Protein AF-A0A165XT58-F1 (afdb_monomer_lite)

Foldseek 3Di:
DVLVQVCVVVVVDPTDDFPAADVVCVVCVVVVNNVVVVPPPPDHDDGDDDDPDDADWDWDPDPPTDIDGPDPDDDDDDDDDPPDDDDDDDDDSNHPDD

Sequence (98 aa):
MATICNTGADFGATTSIFQFNRPVVDYLDAMKRLDIANGQGRGVRPGHRPLGARAPHQRALHPGSRQVPLQVRHGGEREQPPEELKIVLIDSGSNSSY

Organism: NCBI:txid1759441

Structure (mmCIF, N/CA/C/O backbone):
data_AF-A0A165XT58-F1
#
_entry.id   AF-A0A165XT58-F1
#
loop_
_atom_site.group_PDB
_atom_site.id
_atom_site.type_symbol
_atom_site.label_atom_id
_atom_site.label_alt_id
_atom_site.label_comp_id
_atom_site.label_asym_id
_atom_site.label_entity_id
_atom_site.label_seq_id
_atom_site.pdbx_PDB_ins_code
_atom_site.Cartn_x
_atom_site.Cartn_y
_atom_site.Cartn_z
_atom_site.occupancy
_atom_site.B_iso_or_equiv
_atom_site.auth_seq_id
_atom_site.auth_comp_id
_atom_site.auth_asym_id
_atom_site.auth_atom_id
_atom_site.pdbx_PDB_model_num
ATOM 1 N N . MET A 1 1 ? -3.625 3.355 -1.063 1.00 84.69 1 MET A N 1
ATOM 2 C CA . MET A 1 1 ? -2.905 4.454 -0.364 1.00 84.69 1 MET A CA 1
ATOM 3 C C . MET A 1 1 ? -1.512 4.020 0.078 1.00 84.69 1 MET A C 1
ATOM 5 O O . MET A 1 1 ? -0.567 4.717 -0.262 1.00 84.69 1 MET A O 1
ATOM 9 N N . ALA A 1 2 ? -1.364 2.873 0.754 1.00 93.00 2 ALA A N 1
ATOM 10 C CA . ALA A 1 2 ? -0.072 2.378 1.248 1.00 93.00 2 ALA A CA 1
ATOM 11 C C . ALA A 1 2 ? 1.024 2.270 0.167 1.00 93.00 2 ALA A C 1
ATOM 13 O O . ALA A 1 2 ? 2.124 2.767 0.377 1.00 93.00 2 ALA A O 1
ATOM 14 N N . THR A 1 3 ? 0.704 1.735 -1.016 1.00 94.75 3 THR A N 1
ATOM 15 C CA . THR A 1 3 ? 1.651 1.627 -2.142 1.00 94.75 3 THR A CA 1
ATOM 16 C C . THR A 1 3 ? 2.273 2.967 -2.540 1.00 94.75 3 THR A C 1
ATOM 18 O O . THR A 1 3 ? 3.474 3.035 -2.756 1.00 94.75 3 THR A O 1
ATOM 21 N N . ILE A 1 4 ? 1.484 4.050 -2.577 1.00 93.12 4 ILE A N 1
ATOM 22 C CA . ILE A 1 4 ? 1.987 5.390 -2.932 1.00 93.12 4 ILE A CA 1
ATOM 23 C C . ILE A 1 4 ? 3.008 5.868 -1.896 1.00 93.12 4 ILE A C 1
ATOM 25 O O . ILE A 1 4 ? 4.046 6.409 -2.264 1.00 93.12 4 ILE A O 1
ATOM 29 N N . CYS A 1 5 ? 2.729 5.655 -0.607 1.00 94.50 5 CYS A N 1
ATOM 30 C CA . CYS A 1 5 ? 3.674 5.992 0.453 1.00 94.50 5 CYS A CA 1
ATOM 31 C C . CYS A 1 5 ? 4.956 5.163 0.359 1.00 94.50 5 CYS A C 1
ATOM 33 O O . CYS A 1 5 ? 6.033 5.712 0.569 1.00 94.5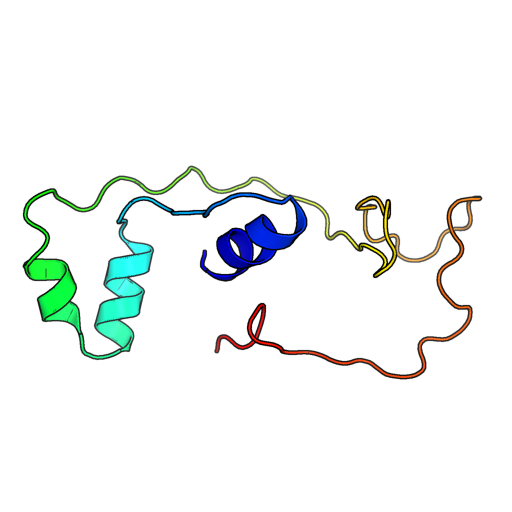0 5 CYS A O 1
ATOM 35 N N . ASN A 1 6 ? 4.844 3.875 0.018 1.00 94.69 6 ASN A N 1
ATOM 36 C CA . ASN A 1 6 ? 6.005 3.001 -0.121 1.00 94.69 6 ASN A CA 1
ATOM 37 C C . ASN A 1 6 ? 6.951 3.492 -1.226 1.00 94.69 6 ASN A C 1
ATOM 39 O O . ASN A 1 6 ? 8.152 3.614 -1.010 1.00 94.69 6 ASN A O 1
ATOM 43 N N . THR A 1 7 ? 6.403 3.886 -2.381 1.00 93.00 7 THR A N 1
ATOM 44 C CA . THR A 1 7 ? 7.200 4.431 -3.494 1.00 93.00 7 THR A CA 1
ATOM 45 C C . THR A 1 7 ? 7.864 5.774 -3.159 1.00 93.00 7 THR A C 1
ATOM 47 O O . THR A 1 7 ? 8.806 6.172 -3.835 1.00 93.00 7 THR A O 1
ATOM 50 N N . GLY A 1 8 ? 7.440 6.481 -2.104 1.00 92.75 8 GLY A N 1
ATOM 51 C CA . GLY A 1 8 ? 8.105 7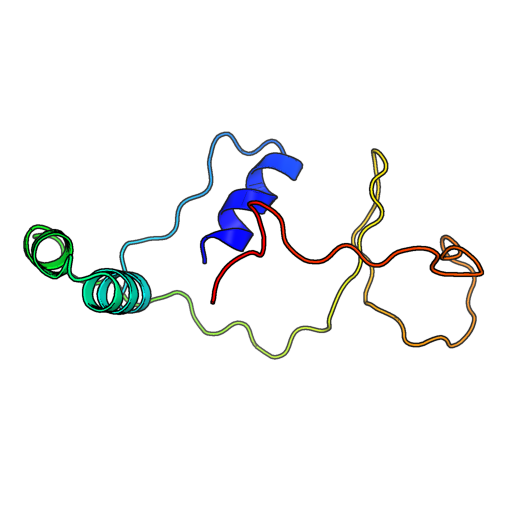.707 -1.648 1.00 92.75 8 GLY A CA 1
ATOM 52 C C . GLY A 1 8 ? 9.581 7.499 -1.277 1.00 92.75 8 GLY A C 1
ATOM 53 O O . GLY A 1 8 ? 10.391 8.408 -1.473 1.00 92.75 8 GLY A O 1
ATOM 54 N N . ALA A 1 9 ? 9.940 6.294 -0.818 1.00 92.88 9 ALA A N 1
ATOM 55 C CA . ALA A 1 9 ? 11.321 5.928 -0.509 1.00 92.88 9 ALA A CA 1
ATOM 56 C C . ALA A 1 9 ? 12.239 6.014 -1.743 1.00 92.88 9 ALA A C 1
ATOM 58 O O . ALA A 1 9 ? 13.373 6.476 -1.630 1.00 92.88 9 ALA A O 1
ATOM 59 N N . ASP A 1 10 ? 11.728 5.687 -2.936 1.00 90.44 10 ASP A N 1
ATOM 60 C CA . ASP A 1 10 ? 12.487 5.737 -4.196 1.00 90.44 10 ASP A CA 1
ATOM 61 C C . ASP A 1 10 ? 12.889 7.162 -4.604 1.00 90.44 10 ASP A C 1
ATOM 63 O O . ASP A 1 10 ? 13.782 7.349 -5.433 1.00 90.44 10 ASP A O 1
ATOM 67 N N . PHE A 1 11 ? 12.219 8.169 -4.039 1.00 88.94 11 PHE A N 1
ATOM 68 C CA . PHE A 1 11 ? 12.500 9.588 -4.257 1.00 88.94 11 PHE A CA 1
ATOM 69 C C . PHE A 1 11 ? 13.302 10.214 -3.109 1.00 88.94 11 PHE A C 1
ATOM 71 O O . PHE A 1 11 ? 13.511 11.426 -3.101 1.00 88.94 11 PHE A O 1
ATOM 78 N N . GLY A 1 12 ? 13.737 9.412 -2.132 1.00 92.50 12 GLY A N 1
ATOM 79 C CA . GLY A 1 12 ? 14.479 9.892 -0.968 1.00 92.50 12 GLY A CA 1
ATOM 80 C C . GLY A 1 12 ? 13.625 10.674 0.032 1.00 92.50 12 GLY A C 1
ATOM 81 O O . GLY A 1 12 ? 14.167 11.452 0.816 1.00 92.50 12 GLY A O 1
ATOM 82 N N . ALA A 1 13 ? 12.298 10.502 0.022 1.00 95.44 13 ALA A N 1
ATOM 83 C CA . ALA A 1 13 ? 11.452 11.092 1.052 1.00 95.44 13 ALA A CA 1
ATOM 84 C C . ALA A 1 13 ? 11.743 10.436 2.411 1.00 95.44 13 ALA A C 1
ATOM 86 O O . ALA A 1 13 ? 11.754 9.212 2.516 1.00 95.44 13 ALA A O 1
ATOM 87 N N . THR A 1 14 ? 11.905 11.239 3.469 1.00 97.19 14 THR A N 1
ATOM 88 C CA . THR A 1 14 ? 12.092 10.727 4.841 1.00 97.19 14 THR A CA 1
ATOM 89 C C . THR A 1 14 ? 10.926 9.840 5.279 1.00 97.19 14 THR A C 1
ATOM 91 O O . THR A 1 14 ? 11.109 8.846 5.972 1.00 97.19 14 THR A O 1
ATOM 94 N N . THR A 1 15 ? 9.707 10.216 4.892 1.00 96.12 15 THR A N 1
ATOM 95 C CA . THR A 1 15 ? 8.485 9.433 5.069 1.00 96.12 15 THR A CA 1
ATOM 96 C C . THR A 1 15 ? 7.383 10.011 4.182 1.00 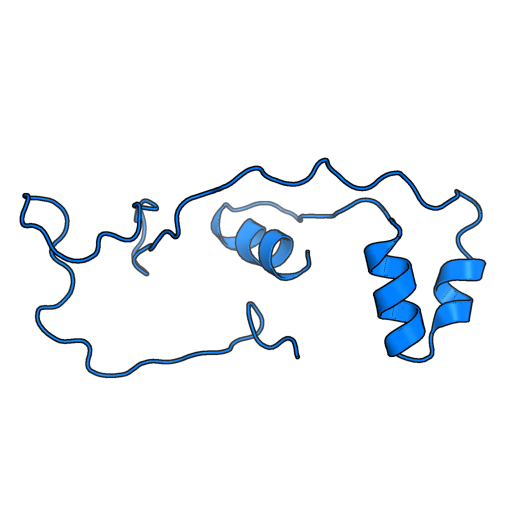96.12 15 THR A C 1
ATOM 98 O O . THR A 1 15 ? 7.469 11.156 3.733 1.00 96.12 15 THR A O 1
ATOM 101 N N . SER A 1 16 ? 6.340 9.230 3.923 1.00 94.94 16 SER A N 1
ATOM 102 C CA . SER A 1 16 ? 5.142 9.655 3.198 1.00 94.94 16 SER A CA 1
ATOM 103 C C . SER A 1 16 ? 3.906 9.212 3.970 1.00 94.94 16 SER A C 1
ATOM 105 O O . SER A 1 16 ? 3.762 8.034 4.291 1.00 94.94 16 SER A O 1
ATOM 107 N N . ILE A 1 17 ? 2.992 10.139 4.261 1.00 92.88 17 ILE A N 1
ATOM 108 C CA . ILE A 1 17 ? 1.803 9.871 5.077 1.00 92.88 17 ILE A CA 1
ATOM 109 C C . ILE A 1 17 ? 0.549 10.481 4.449 1.00 92.88 17 ILE A C 1
ATOM 111 O O . ILE A 1 17 ? 0.576 11.597 3.932 1.00 92.88 17 ILE A O 1
ATOM 115 N N . PHE A 1 18 ? -0.565 9.752 4.520 1.00 89.88 18 PHE A N 1
ATOM 116 C CA . PHE A 1 18 ? -1.892 10.276 4.202 1.00 89.88 18 PHE A CA 1
ATOM 117 C C . PHE A 1 18 ? -2.636 10.651 5.482 1.00 89.88 18 PHE A C 1
ATOM 119 O O . PHE A 1 18 ? -2.469 10.023 6.525 1.00 89.88 18 PHE A O 1
ATOM 126 N N . GLN A 1 19 ? -3.497 11.665 5.392 1.00 89.25 19 GLN A N 1
ATOM 127 C CA . GLN A 1 19 ? -4.396 12.012 6.492 1.00 89.25 19 GLN A CA 1
ATOM 128 C C . GLN A 1 19 ? -5.378 10.869 6.765 1.00 89.25 19 GLN A C 1
ATOM 130 O O . GLN A 1 19 ? -5.835 10.198 5.836 1.00 89.25 19 GLN A O 1
ATOM 135 N N . PHE A 1 20 ? -5.743 10.699 8.036 1.00 90.00 20 PHE A N 1
ATOM 136 C CA . PHE A 1 20 ? -6.763 9.742 8.447 1.00 90.00 20 PHE A CA 1
ATOM 137 C C . PHE A 1 20 ? -8.118 10.099 7.820 1.00 90.00 20 PHE A C 1
ATOM 139 O O . PHE A 1 20 ? -8.655 11.192 8.029 1.00 90.00 20 PHE A O 1
ATOM 146 N N . ASN A 1 21 ? -8.648 9.185 7.013 1.00 89.81 21 ASN A N 1
ATOM 147 C CA . ASN A 1 21 ? -9.827 9.388 6.180 1.00 89.81 21 ASN A CA 1
ATOM 148 C C . ASN A 1 21 ? -10.685 8.114 6.138 1.00 89.81 21 ASN A C 1
ATOM 150 O O . ASN A 1 21 ? -10.327 7.089 6.717 1.00 89.81 21 ASN A O 1
ATOM 154 N N . ARG A 1 22 ? -11.835 8.190 5.463 1.00 90.38 22 ARG A N 1
ATOM 155 C CA . ARG A 1 22 ? -12.826 7.108 5.460 1.00 90.38 22 ARG A CA 1
ATOM 156 C C . ARG A 1 22 ? -12.286 5.771 4.929 1.00 90.38 22 ARG A C 1
ATOM 158 O O . ARG A 1 22 ? -12.470 4.789 5.633 1.00 90.38 22 ARG A O 1
ATOM 165 N N . PRO A 1 23 ? -11.512 5.725 3.827 1.00 90.56 23 PRO A N 1
ATOM 166 C CA . PRO A 1 23 ? -10.854 4.490 3.395 1.00 90.56 23 PRO A CA 1
ATOM 167 C C . PRO A 1 23 ? -10.001 3.796 4.465 1.00 90.56 23 PRO A C 1
ATOM 169 O O . PRO A 1 23 ? -9.941 2.572 4.497 1.00 90.56 23 PRO A O 1
ATOM 172 N N . VAL A 1 24 ? -9.338 4.550 5.351 1.00 91.94 24 VAL A N 1
ATOM 173 C CA . VAL A 1 24 ? -8.576 3.953 6.462 1.00 91.94 24 VAL A CA 1
ATOM 174 C C . VAL A 1 24 ? -9.514 3.353 7.510 1.00 91.94 24 VAL A C 1
ATOM 176 O O . VAL A 1 24 ? -9.212 2.292 8.044 1.00 91.94 24 VAL A O 1
ATOM 179 N N . VAL A 1 25 ? -10.653 3.995 7.787 1.00 92.31 25 VAL A N 1
ATOM 180 C CA . VAL A 1 25 ? -11.686 3.443 8.679 1.00 92.31 25 VAL A CA 1
ATOM 181 C C . VAL A 1 25 ? -12.247 2.145 8.107 1.00 92.31 25 VAL A C 1
ATOM 183 O O . VAL A 1 25 ? -12.262 1.143 8.813 1.00 92.31 25 VAL A O 1
ATOM 186 N N . ASP A 1 26 ? -12.621 2.143 6.826 1.00 93.19 26 ASP A N 1
ATOM 187 C CA . ASP A 1 26 ? -13.169 0.964 6.146 1.00 93.19 26 ASP A CA 1
ATOM 188 C C . ASP A 1 26 ? -12.152 -0.197 6.156 1.00 93.19 26 ASP A C 1
ATOM 190 O O . ASP A 1 26 ? -12.500 -1.351 6.403 1.00 93.19 26 ASP A O 1
ATOM 194 N N . TYR A 1 27 ? -10.863 0.111 5.969 1.00 94.62 27 TYR A N 1
ATOM 195 C CA . TYR A 1 27 ? -9.781 -0.871 6.060 1.00 94.62 27 TYR A CA 1
ATOM 196 C C . TYR A 1 27 ? -9.589 -1.425 7.482 1.00 94.62 27 TYR A C 1
ATOM 198 O O . TYR A 1 27 ? -9.386 -2.625 7.664 1.00 94.62 27 TYR A O 1
ATOM 206 N N . LEU A 1 28 ? -9.655 -0.571 8.508 1.00 94.81 28 LEU A N 1
ATOM 207 C CA . LEU A 1 28 ? -9.570 -1.001 9.906 1.00 94.81 28 LEU A CA 1
ATOM 208 C C . LEU A 1 28 ? -10.762 -1.879 10.303 1.00 94.81 28 LEU A C 1
ATOM 210 O O . LEU A 1 28 ? -10.567 -2.871 11.005 1.00 94.81 28 LEU A O 1
ATOM 214 N N . ASP A 1 29 ? -11.965 -1.552 9.833 1.00 95.69 29 ASP A N 1
ATOM 215 C CA . ASP A 1 29 ? -13.171 -2.350 10.064 1.00 95.69 29 ASP A CA 1
ATOM 216 C C . ASP A 1 29 ? -13.054 -3.742 9.427 1.00 95.69 29 ASP A C 1
ATOM 218 O O . ASP A 1 29 ? -13.245 -4.757 10.098 1.00 95.69 29 ASP A O 1
ATOM 222 N N . ALA A 1 30 ? -12.588 -3.811 8.173 1.00 96.81 30 ALA A N 1
ATOM 223 C CA . ALA A 1 30 ? -12.320 -5.076 7.484 1.00 96.81 30 ALA A CA 1
ATOM 224 C C . ALA A 1 30 ? -11.311 -5.967 8.240 1.00 96.81 30 ALA A C 1
ATOM 226 O O . ALA A 1 30 ? -11.411 -7.194 8.217 1.00 96.81 30 ALA A O 1
ATOM 227 N N . MET A 1 31 ? -10.365 -5.359 8.963 1.00 96.31 31 MET A N 1
ATOM 228 C CA . MET A 1 31 ? -9.401 -6.057 9.822 1.00 96.31 31 MET A CA 1
ATOM 229 C C . MET A 1 31 ? -9.893 -6.304 11.258 1.00 96.31 31 MET A C 1
ATOM 231 O O . MET A 1 31 ? -9.113 -6.782 12.084 1.00 96.31 31 MET A O 1
ATOM 235 N N . LYS A 1 32 ? -11.158 -5.997 11.572 1.00 96.50 32 LYS A N 1
ATOM 236 C CA . LYS A 1 32 ? -11.760 -6.115 12.913 1.00 96.50 32 LYS A CA 1
ATOM 237 C C . LYS A 1 32 ? -11.054 -5.254 13.970 1.00 96.50 32 LYS A C 1
ATOM 239 O O . LYS A 1 32 ? -10.842 -5.694 15.097 1.00 96.50 32 LYS A O 1
ATOM 244 N N . ARG A 1 33 ? -10.663 -4.033 13.593 1.00 95.38 33 ARG A N 1
ATOM 245 C CA . ARG A 1 33 ? -9.932 -3.055 14.427 1.00 95.38 33 ARG A CA 1
ATOM 246 C C . ARG A 1 33 ? -10.612 -1.681 14.453 1.00 95.38 33 ARG A C 1
ATOM 248 O O . ARG A 1 33 ? -9.955 -0.639 14.405 1.00 95.38 33 ARG A O 1
ATOM 255 N N . LEU A 1 34 ? -11.944 -1.667 14.457 1.00 93.69 34 LEU A N 1
ATOM 256 C CA . LEU A 1 34 ? -12.738 -0.434 14.401 1.00 93.69 34 LEU A CA 1
ATOM 257 C C . LEU A 1 34 ? -12.588 0.433 15.666 1.00 93.69 34 LEU A C 1
ATOM 259 O O . LEU A 1 34 ? -12.716 1.655 15.615 1.00 93.69 34 LEU A O 1
ATOM 263 N N . ASP A 1 35 ? -12.251 -0.180 16.796 1.00 93.06 35 ASP A N 1
ATOM 264 C CA . ASP A 1 35 ? -11.906 0.491 18.050 1.00 93.06 35 ASP A CA 1
ATOM 265 C C . ASP A 1 35 ? -10.763 1.508 17.881 1.00 93.06 35 ASP A C 1
ATOM 267 O O . ASP A 1 35 ? -10.837 2.613 18.423 1.00 93.06 35 ASP A O 1
ATOM 271 N N . ILE A 1 36 ? -9.767 1.195 17.041 1.00 90.69 36 ILE A N 1
ATOM 272 C CA . ILE A 1 36 ? -8.670 2.113 16.701 1.00 90.69 36 ILE A CA 1
ATOM 273 C C . ILE A 1 36 ? -9.203 3.369 16.004 1.00 90.69 36 ILE A C 1
ATOM 275 O O . ILE A 1 36 ? -8.726 4.472 16.271 1.00 90.69 36 ILE A O 1
ATOM 279 N N . ALA A 1 37 ? -10.195 3.226 15.123 1.00 86.50 37 ALA A N 1
ATOM 280 C CA . ALA A 1 37 ? -10.803 4.363 14.438 1.00 86.50 37 ALA A CA 1
ATOM 281 C C . ALA A 1 37 ? -11.639 5.224 15.399 1.00 86.50 37 ALA A C 1
ATOM 283 O O . ALA A 1 37 ? -11.581 6.451 15.328 1.00 86.50 37 ALA A O 1
ATOM 284 N N . ASN A 1 38 ? -12.358 4.594 16.332 1.00 82.06 38 ASN A N 1
ATOM 285 C CA . ASN A 1 38 ? -13.186 5.282 17.328 1.00 82.06 38 ASN A CA 1
ATOM 286 C C . ASN A 1 38 ? -12.357 6.092 18.338 1.00 82.06 38 ASN A C 1
ATOM 288 O O . ASN A 1 38 ? -12.807 7.137 18.805 1.00 82.06 38 ASN A O 1
ATOM 292 N N . GLY A 1 39 ? -11.130 5.654 18.640 1.00 78.06 39 GLY A N 1
ATOM 293 C CA . GLY A 1 39 ? -10.197 6.397 19.494 1.00 78.06 39 GLY A CA 1
ATOM 294 C C . GLY A 1 39 ? -9.664 7.697 18.872 1.00 78.06 39 GLY A C 1
ATOM 295 O O . GLY A 1 39 ? -9.102 8.536 19.578 1.00 78.06 39 GLY A O 1
ATOM 296 N N . GLN A 1 40 ? -9.840 7.909 17.562 1.00 69.56 40 GLN A N 1
ATOM 297 C CA . GLN A 1 40 ? -9.337 9.091 16.856 1.00 69.56 40 GLN A CA 1
ATOM 298 C C . GLN A 1 40 ? -10.294 10.284 17.017 1.00 69.56 40 GLN A C 1
ATOM 300 O O . GLN A 1 40 ? -11.058 10.634 16.118 1.00 69.56 40 GLN A O 1
ATOM 305 N N . GLY A 1 41 ? -10.207 10.976 18.158 1.00 61.69 41 GL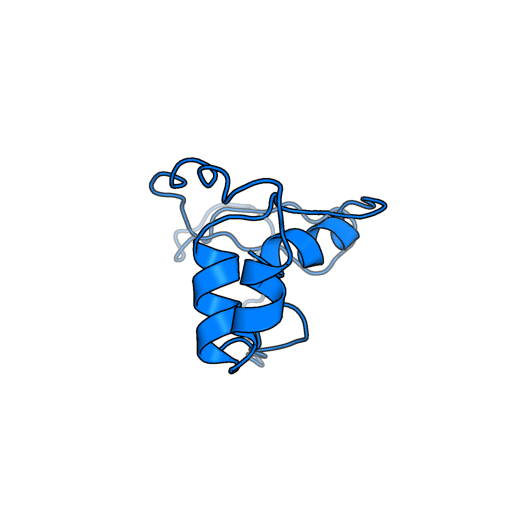Y A N 1
ATOM 306 C CA . GLY A 1 41 ? -11.040 12.135 18.527 1.00 61.69 41 GLY A CA 1
ATOM 307 C C . GLY A 1 41 ? -10.920 13.399 17.651 1.00 61.69 41 GLY A C 1
ATOM 308 O O . GLY A 1 41 ? -11.384 14.460 18.055 1.00 61.69 41 GLY A O 1
ATOM 309 N N . ARG A 1 42 ? -10.292 13.332 16.464 1.00 60.56 42 ARG A N 1
ATOM 310 C CA . ARG A 1 42 ? -10.115 14.469 15.531 1.00 60.56 42 ARG A CA 1
ATOM 311 C C . ARG A 1 42 ? -10.908 14.368 14.223 1.00 60.56 42 ARG A C 1
ATOM 313 O O . ARG A 1 42 ? -10.770 15.249 13.377 1.00 60.56 42 ARG A O 1
ATOM 320 N N . GLY A 1 43 ? -11.775 13.365 14.096 1.00 68.12 43 GLY A N 1
ATOM 321 C CA . GLY A 1 43 ? -12.727 13.251 12.994 1.00 68.12 43 GLY A CA 1
ATOM 322 C C . GLY A 1 43 ? -12.092 12.807 11.675 1.00 68.12 43 GLY A C 1
ATOM 323 O O . GLY A 1 43 ? -10.980 13.188 11.309 1.00 68.12 43 GLY A O 1
ATOM 324 N N . VAL A 1 44 ? -12.828 11.974 10.947 1.00 78.50 44 VAL A N 1
ATOM 325 C CA . VAL A 1 44 ? -12.468 11.508 9.607 1.00 78.50 44 VAL A CA 1
ATOM 326 C C . VAL A 1 44 ? -12.409 12.708 8.667 1.00 78.50 44 VAL A C 1
ATOM 328 O O . VAL A 1 44 ? -13.418 13.378 8.445 1.00 78.50 44 VAL A O 1
ATOM 331 N N . ARG A 1 45 ? -11.232 12.993 8.103 1.00 80.38 45 ARG A N 1
ATOM 332 C CA . ARG A 1 45 ? -11.086 14.101 7.156 1.00 80.38 45 ARG A CA 1
ATOM 333 C C . ARG A 1 45 ? -11.519 13.676 5.753 1.00 80.38 45 ARG A C 1
ATOM 335 O O . ARG A 1 45 ? -11.365 12.500 5.402 1.00 80.38 45 ARG A O 1
ATOM 342 N N . PRO A 1 46 ? -12.031 14.613 4.931 1.00 74.44 46 PRO A N 1
ATOM 343 C CA . PRO A 1 46 ? -12.286 14.337 3.526 1.00 74.44 46 PRO A CA 1
ATOM 344 C C . PRO A 1 46 ? -11.007 13.810 2.874 1.00 74.44 46 PRO A C 1
ATOM 346 O O . PRO A 1 46 ? -9.926 14.376 3.055 1.00 74.44 46 PRO A O 1
ATOM 349 N N . GLY A 1 47 ? -11.128 12.708 2.137 1.00 68.25 47 GLY A N 1
ATOM 350 C CA . GLY A 1 47 ? -10.019 12.183 1.351 1.00 68.25 47 GLY A CA 1
ATOM 351 C C . GLY A 1 47 ? -9.576 13.179 0.277 1.00 68.25 47 GLY A C 1
ATOM 352 O O . GLY A 1 47 ? -10.299 14.113 -0.081 1.00 68.25 47 GLY A O 1
ATOM 353 N N . HIS A 1 48 ? -8.380 12.967 -0.270 1.00 70.44 48 HIS A N 1
ATOM 354 C CA . HIS A 1 48 ? -7.962 13.691 -1.467 1.00 70.44 48 HIS A CA 1
ATOM 355 C C . HIS A 1 48 ? -8.946 13.417 -2.614 1.00 70.44 48 HIS A C 1
ATOM 357 O O . HIS A 1 48 ? -9.471 12.307 -2.730 1.00 70.44 48 HIS A O 1
ATOM 363 N N . ARG A 1 49 ? -9.198 14.437 -3.451 1.00 64.19 49 ARG A N 1
ATOM 364 C CA . ARG A 1 49 ? -10.056 14.308 -4.639 1.00 64.19 49 ARG A CA 1
ATOM 365 C C . ARG A 1 49 ? -9.627 13.091 -5.472 1.00 64.19 49 ARG A C 1
ATOM 367 O O . ARG A 1 49 ? -8.420 12.851 -5.572 1.00 64.19 49 ARG A O 1
ATOM 374 N N . PRO A 1 50 ? -10.580 12.370 -6.094 1.00 65.62 50 PRO A N 1
ATOM 375 C CA . PRO A 1 50 ? -10.253 11.304 -7.027 1.00 65.62 50 PRO A CA 1
ATOM 376 C C . PRO A 1 50 ? -9.247 11.825 -8.048 1.00 65.62 50 PRO A C 1
ATOM 378 O O . PRO A 1 50 ? -9.445 12.889 -8.642 1.00 65.62 50 PRO A O 1
ATOM 381 N N . LEU A 1 51 ? -8.150 11.093 -8.228 1.00 71.12 51 LEU A N 1
ATOM 382 C CA . LEU A 1 51 ? -7.298 11.319 -9.382 1.00 71.12 51 LEU A CA 1
ATOM 383 C C . LEU A 1 51 ? -8.179 11.047 -10.604 1.00 71.12 51 LEU A C 1
ATOM 385 O O . LEU A 1 51 ? -8.776 9.977 -10.703 1.00 71.12 51 LEU A O 1
ATOM 389 N N . GLY A 1 52 ? -8.309 12.028 -11.499 1.00 77.38 52 GLY A N 1
ATOM 390 C CA . GLY A 1 52 ? -8.943 11.800 -12.797 1.00 77.38 52 GLY A CA 1
ATOM 391 C C . GLY A 1 52 ? -8.225 10.687 -13.566 1.00 77.38 52 GLY A C 1
ATOM 392 O O . GLY A 1 52 ? -7.184 10.191 -13.128 1.00 77.38 52 GLY A O 1
ATOM 393 N N . ALA A 1 53 ? -8.761 10.308 -14.726 1.00 78.25 53 ALA A N 1
ATOM 394 C CA . ALA A 1 53 ? -8.156 9.275 -15.560 1.00 78.25 53 ALA A CA 1
ATOM 395 C C . ALA A 1 53 ? -6.659 9.564 -15.794 1.00 78.25 53 ALA A C 1
ATOM 397 O O . ALA A 1 53 ? -6.290 10.573 -16.396 1.00 78.25 53 ALA A O 1
ATOM 398 N N . ARG A 1 54 ? -5.793 8.687 -15.274 1.00 80.75 54 ARG A N 1
ATOM 399 C CA . ARG A 1 54 ? -4.347 8.700 -15.509 1.00 80.75 54 ARG A CA 1
ATOM 400 C C . ARG A 1 54 ? -3.982 7.471 -16.324 1.00 80.75 54 ARG A C 1
ATOM 402 O O . ARG A 1 54 ? -4.471 6.380 -16.047 1.00 80.75 54 ARG A O 1
ATOM 409 N N . ALA A 1 55 ? -3.108 7.656 -17.306 1.00 83.94 55 ALA A N 1
ATOM 410 C CA . ALA A 1 55 ? -2.578 6.547 -18.082 1.00 83.94 55 ALA A CA 1
ATOM 411 C C . ALA A 1 55 ? -1.730 5.611 -17.195 1.00 83.94 55 ALA A C 1
ATOM 413 O O . ALA A 1 55 ? -1.112 6.078 -16.228 1.00 83.94 55 ALA A O 1
ATOM 414 N N . PRO A 1 56 ? -1.660 4.310 -17.513 1.00 88.94 56 PRO A N 1
ATOM 415 C CA . PRO A 1 56 ? -0.670 3.421 -16.919 1.00 88.94 56 PRO A CA 1
ATOM 416 C C . PRO A 1 56 ? 0.745 3.877 -17.291 1.00 88.94 56 PRO A C 1
ATOM 418 O O . PRO A 1 56 ? 0.968 4.475 -18.343 1.00 88.94 56 PRO A O 1
ATOM 421 N N . HIS A 1 57 ? 1.706 3.607 -16.413 1.00 87.94 57 HIS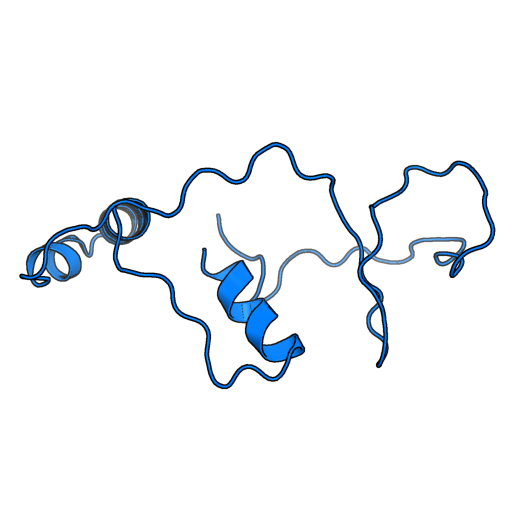 A N 1
ATOM 422 C CA . HIS A 1 57 ? 3.101 3.999 -16.590 1.00 87.94 57 HIS A CA 1
ATOM 423 C C . HIS A 1 57 ? 4.033 2.849 -16.217 1.00 87.94 57 HIS A C 1
ATOM 425 O O . HIS A 1 57 ? 3.714 2.045 -15.344 1.00 87.94 57 HIS A O 1
ATOM 431 N N . GLN A 1 58 ? 5.208 2.834 -16.834 1.00 86.38 58 GLN A N 1
ATOM 432 C CA . GLN A 1 58 ? 6.308 1.924 -16.543 1.00 86.38 58 GLN A CA 1
ATOM 433 C C . GLN A 1 58 ? 7.546 2.732 -16.140 1.00 86.38 58 GLN A C 1
ATOM 435 O O . GLN A 1 58 ? 7.754 3.852 -16.608 1.00 86.38 58 GLN A O 1
ATOM 440 N N . ARG A 1 59 ? 8.381 2.164 -15.271 1.00 85.75 59 ARG A N 1
ATOM 441 C CA . ARG A 1 59 ? 9.692 2.711 -14.911 1.00 85.75 59 ARG A CA 1
ATOM 442 C C . ARG A 1 59 ? 10.703 1.566 -14.871 1.00 85.75 59 ARG A C 1
ATOM 444 O O . ARG A 1 59 ? 10.406 0.520 -14.304 1.00 85.75 59 ARG A O 1
ATOM 451 N N . ALA A 1 60 ? 11.869 1.763 -15.480 1.00 82.88 60 ALA A N 1
ATOM 452 C CA . ALA A 1 60 ? 12.973 0.808 -15.403 1.00 82.88 60 ALA A CA 1
ATOM 453 C C . ALA A 1 60 ? 13.615 0.793 -14.000 1.00 82.88 60 ALA A C 1
ATOM 455 O O . ALA A 1 60 ? 13.532 1.767 -13.259 1.00 82.88 60 ALA A O 1
ATOM 456 N N . LEU A 1 61 ? 14.296 -0.295 -13.638 1.00 79.31 61 LEU A N 1
ATOM 457 C CA . LEU A 1 61 ? 14.929 -0.489 -12.322 1.00 79.31 61 LEU A CA 1
ATOM 458 C C . LEU A 1 61 ? 16.423 -0.109 -12.329 1.00 79.31 61 LEU A C 1
ATOM 460 O O . LEU A 1 61 ? 17.261 -0.807 -11.764 1.00 79.31 61 LEU A O 1
ATOM 464 N N . HIS A 1 62 ? 16.769 0.999 -12.987 1.00 79.44 62 HIS A N 1
ATOM 465 C CA . HIS A 1 62 ? 18.140 1.523 -13.028 1.00 79.44 62 HIS A CA 1
ATOM 466 C C . HIS A 1 62 ? 18.209 2.957 -12.478 1.00 79.44 62 HIS A C 1
ATOM 468 O O . HIS A 1 62 ? 17.226 3.701 -12.593 1.00 79.44 62 HIS A O 1
ATOM 474 N N . PRO A 1 63 ? 19.336 3.377 -11.869 1.00 77.06 63 PRO A N 1
ATOM 475 C CA . PRO A 1 63 ? 19.506 4.748 -11.390 1.00 77.06 63 PRO A CA 1
ATOM 476 C C . PRO A 1 63 ? 19.268 5.769 -12.510 1.00 77.06 63 PRO A C 1
ATOM 478 O O . PRO A 1 63 ? 19.758 5.605 -13.622 1.00 77.06 63 PRO A O 1
ATOM 481 N N . GLY A 1 64 ? 18.494 6.821 -12.230 1.00 74.00 64 GLY A N 1
ATOM 482 C CA . GLY A 1 64 ? 18.151 7.853 -13.220 1.00 74.00 64 GLY A CA 1
ATOM 483 C C . GLY A 1 64 ? 17.003 7.498 -14.178 1.00 74.00 64 GLY A C 1
ATOM 484 O O . GLY A 1 64 ? 16.610 8.340 -14.987 1.00 74.00 64 GLY A O 1
ATOM 485 N N . SER A 1 65 ? 16.423 6.299 -14.060 1.00 77.06 65 SER A N 1
ATOM 486 C CA . SER A 1 65 ? 15.238 5.878 -14.818 1.00 77.06 65 SER A CA 1
ATOM 487 C C . SER A 1 65 ? 14.055 6.829 -14.619 1.00 77.06 65 SER A C 1
ATOM 489 O O . SER A 1 65 ? 13.647 7.141 -13.493 1.00 77.06 65 SER A O 1
ATOM 491 N N . ARG A 1 66 ? 13.467 7.269 -15.736 1.00 78.31 66 ARG A N 1
ATOM 492 C CA . ARG A 1 66 ? 12.262 8.104 -15.744 1.00 78.31 66 ARG A CA 1
ATOM 493 C C . ARG A 1 66 ? 11.023 7.239 -15.900 1.00 78.31 66 ARG A C 1
ATOM 495 O O . ARG A 1 66 ? 11.032 6.223 -16.587 1.00 78.31 66 ARG A O 1
ATOM 502 N N . GLN A 1 67 ? 9.940 7.674 -15.271 1.00 82.50 67 GLN A N 1
ATOM 503 C CA . GLN A 1 67 ? 8.630 7.095 -15.508 1.00 82.50 67 GLN A CA 1
ATOM 504 C C . GLN A 1 67 ? 8.158 7.489 -16.914 1.00 82.50 67 GLN A C 1
ATOM 506 O O . GLN A 1 67 ? 8.169 8.668 -17.270 1.00 82.50 67 GLN A O 1
ATOM 511 N N . VAL A 1 68 ? 7.748 6.504 -17.706 1.00 80.88 68 VAL A N 1
ATOM 512 C CA . VAL A 1 68 ? 7.209 6.690 -19.056 1.00 80.88 68 VAL A CA 1
ATOM 513 C C . VAL A 1 68 ? 5.783 6.147 -19.117 1.00 80.88 68 VAL A C 1
ATOM 515 O O . VAL A 1 68 ? 5.472 5.188 -18.405 1.00 80.88 68 VAL A O 1
ATOM 518 N N . PRO A 1 69 ? 4.883 6.733 -19.926 1.00 83.50 69 PRO A N 1
ATOM 519 C CA . PRO A 1 69 ? 3.587 6.123 -20.191 1.00 83.50 69 PRO A CA 1
ATOM 520 C C . PRO A 1 69 ? 3.788 4.700 -20.711 1.00 83.50 69 PRO A C 1
ATOM 522 O O . PRO A 1 69 ? 4.668 4.467 -21.541 1.00 83.50 69 PRO A O 1
ATOM 525 N N . LEU A 1 70 ? 2.986 3.755 -20.226 1.00 80.06 70 LEU A N 1
ATOM 526 C CA . LEU A 1 70 ? 3.004 2.393 -20.737 1.00 80.06 70 LEU A CA 1
ATOM 527 C C . LEU A 1 70 ? 2.480 2.439 -22.177 1.00 80.06 70 LEU A C 1
ATOM 529 O O . LEU A 1 70 ? 1.281 2.595 -22.404 1.00 80.06 70 LEU A O 1
ATOM 533 N N . GLN A 1 71 ? 3.386 2.362 -23.148 1.00 66.62 71 GLN A N 1
ATOM 534 C CA . GLN A 1 71 ? 3.016 2.285 -24.554 1.00 66.62 71 GLN A CA 1
ATOM 535 C C . GLN A 1 71 ? 2.771 0.824 -24.928 1.00 66.62 71 GLN A C 1
ATOM 537 O O . GLN A 1 71 ? 3.672 -0.010 -24.846 1.00 66.62 71 GLN A O 1
ATOM 542 N N . VAL A 1 72 ? 1.554 0.515 -25.377 1.00 55.53 72 VAL A N 1
ATOM 543 C CA . VAL A 1 72 ? 1.315 -0.661 -26.222 1.00 55.53 72 VAL A CA 1
ATOM 544 C C . VAL A 1 72 ? 2.043 -0.373 -27.536 1.00 55.53 72 VAL A C 1
ATOM 546 O O . VAL A 1 72 ? 1.810 0.679 -28.123 1.00 55.53 72 VAL A O 1
ATOM 549 N N . ARG A 1 73 ? 2.992 -1.231 -27.936 1.00 49.25 73 ARG A N 1
ATOM 550 C CA . ARG A 1 73 ? 3.954 -0.977 -29.027 1.00 49.25 73 ARG A CA 1
ATOM 551 C C . ARG A 1 73 ? 3.330 -0.256 -30.239 1.00 49.25 73 ARG A C 1
ATOM 553 O O . ARG A 1 73 ? 2.601 -0.867 -31.009 1.00 49.25 73 ARG A O 1
ATOM 560 N N . HIS A 1 74 ? 3.736 0.991 -30.463 1.00 36.38 74 HIS A N 1
ATOM 561 C CA . HIS A 1 74 ? 3.937 1.550 -31.799 1.00 36.38 74 HIS A CA 1
ATOM 562 C C . HIS A 1 74 ? 5.297 2.249 -31.797 1.00 36.38 74 HIS A C 1
ATOM 564 O O . HIS A 1 74 ? 5.557 3.107 -30.959 1.00 36.38 74 HIS A O 1
ATOM 570 N N . GLY A 1 75 ? 6.190 1.775 -32.668 1.00 42.00 75 GLY A N 1
ATOM 571 C CA . GLY A 1 75 ? 7.615 2.093 -32.672 1.00 42.00 75 GLY A CA 1
ATOM 572 C C . GLY A 1 75 ? 7.936 3.587 -32.617 1.00 42.00 75 GLY A C 1
ATOM 573 O O . GLY A 1 75 ? 7.349 4.396 -33.330 1.00 42.00 75 GLY A O 1
ATOM 574 N N . GLY A 1 76 ? 8.918 3.920 -31.786 1.00 38.16 76 GLY A N 1
ATOM 575 C CA . GLY A 1 76 ? 9.534 5.235 -31.705 1.00 38.16 76 GLY A CA 1
ATOM 576 C C . GLY A 1 76 ? 10.715 5.197 -30.739 1.00 38.16 76 GLY A C 1
ATOM 577 O O . GLY A 1 76 ? 10.616 4.617 -29.661 1.00 38.16 76 GLY A O 1
ATOM 578 N N . GLU A 1 77 ? 11.838 5.778 -31.152 1.00 50.72 77 GLU A N 1
ATOM 579 C CA . GLU A 1 77 ? 13.140 5.760 -30.476 1.00 50.72 77 GLU A CA 1
ATOM 580 C C . GLU A 1 77 ? 13.096 6.337 -29.048 1.00 50.72 77 GLU A C 1
ATOM 582 O O . GLU A 1 77 ? 13.285 7.535 -28.849 1.00 50.72 77 GLU A O 1
ATOM 587 N N . ARG A 1 78 ? 12.869 5.493 -28.034 1.00 53.53 78 ARG A N 1
ATOM 588 C CA . ARG A 1 78 ? 13.194 5.710 -26.609 1.00 53.53 78 ARG A CA 1
ATOM 589 C C . ARG A 1 78 ? 13.452 4.350 -25.965 1.00 53.53 78 ARG A C 1
ATOM 591 O O . ARG A 1 78 ? 12.833 3.385 -26.396 1.00 53.53 78 ARG A O 1
ATOM 598 N N . GLU A 1 79 ? 14.383 4.318 -25.000 1.00 53.16 79 GLU A N 1
ATOM 599 C CA . GLU A 1 79 ? 14.835 3.166 -24.188 1.00 53.16 79 GLU A CA 1
ATOM 600 C C . GLU A 1 79 ? 14.083 1.869 -24.520 1.00 53.16 79 GLU A C 1
ATOM 602 O O . GLU A 1 79 ? 12.968 1.644 -24.045 1.00 53.16 79 GLU A O 1
ATOM 607 N N . GLN A 1 80 ? 14.654 1.082 -25.438 1.00 55.59 80 GLN A N 1
ATOM 608 C CA . GLN A 1 80 ? 13.967 -0.079 -25.987 1.00 55.59 80 GLN A CA 1
ATOM 609 C C . GLN A 1 80 ? 13.675 -1.048 -24.835 1.00 55.59 80 GLN A C 1
ATOM 611 O O . GLN A 1 80 ? 14.616 -1.470 -24.155 1.00 55.59 80 GLN A O 1
ATOM 616 N N . PRO A 1 81 ? 12.399 -1.391 -24.570 1.00 58.19 81 PRO A N 1
ATOM 617 C CA . PRO A 1 81 ? 12.105 -2.454 -23.626 1.00 58.19 81 PRO A CA 1
ATOM 618 C C . PRO A 1 81 ? 12.810 -3.726 -24.115 1.00 58.19 81 PRO A C 1
ATOM 620 O O . PRO A 1 81 ? 12.992 -3.874 -25.328 1.00 58.19 81 PRO A O 1
ATOM 623 N N . PRO A 1 82 ? 13.209 -4.637 -23.210 1.00 61.25 82 PRO A N 1
ATOM 624 C CA . PRO A 1 82 ? 13.825 -5.889 -23.626 1.00 61.25 82 PRO A CA 1
ATOM 625 C C . PRO A 1 82 ? 12.956 -6.537 -24.709 1.00 61.25 82 PRO A C 1
ATOM 627 O O . PRO A 1 82 ? 11.725 -6.532 -24.600 1.00 61.25 82 PRO A O 1
ATOM 630 N N . GLU A 1 83 ? 13.590 -7.038 -25.775 1.00 61.62 83 GLU A N 1
ATOM 631 C CA . GLU A 1 83 ? 12.878 -7.604 -26.931 1.00 61.62 83 GLU A CA 1
ATOM 632 C C . GLU A 1 83 ? 11.864 -8.675 -26.500 1.00 61.62 83 GLU A C 1
ATOM 634 O O . GLU A 1 83 ? 10.796 -8.790 -27.109 1.00 61.62 83 GLU A O 1
ATOM 639 N N . GLU A 1 84 ? 12.167 -9.352 -25.386 1.00 76.06 84 GLU A N 1
ATOM 640 C CA . GLU A 1 84 ? 11.376 -10.394 -24.752 1.00 76.06 84 GLU A CA 1
ATOM 641 C C . GLU A 1 84 ? 11.303 -10.221 -23.221 1.00 76.06 84 GLU A C 1
ATOM 643 O O . GLU A 1 84 ? 12.308 -10.009 -22.533 1.00 76.06 84 GLU A O 1
ATOM 648 N N . LEU A 1 85 ? 10.094 -10.361 -22.671 1.00 80.88 85 LEU A N 1
ATOM 649 C CA . LEU A 1 85 ? 9.846 -10.404 -21.233 1.00 80.88 85 LEU A CA 1
ATOM 650 C C . LEU A 1 85 ? 10.022 -11.844 -20.733 1.00 80.88 85 LEU A C 1
ATOM 652 O O . LEU A 1 85 ? 9.180 -12.696 -20.991 1.00 80.88 85 LEU A O 1
ATOM 656 N N . LYS A 1 86 ? 11.112 -12.118 -20.011 1.00 89.38 86 LYS A N 1
ATOM 657 C CA . LYS A 1 86 ? 11.462 -13.492 -19.601 1.00 89.38 86 LYS A CA 1
ATOM 658 C C . LYS A 1 86 ? 10.664 -14.001 -18.403 1.00 89.38 86 LYS A C 1
ATOM 660 O O . LYS A 1 86 ? 10.305 -15.170 -18.346 1.00 89.38 86 LYS A O 1
ATOM 665 N N . ILE A 1 87 ? 10.449 -13.137 -17.415 1.00 91.31 87 ILE A N 1
ATOM 666 C CA . ILE A 1 87 ? 9.778 -13.470 -16.156 1.00 91.31 87 ILE A CA 1
ATOM 667 C C . ILE A 1 87 ? 8.930 -12.270 -15.749 1.00 91.31 87 ILE A C 1
ATOM 669 O O . ILE A 1 87 ? 9.404 -11.133 -15.776 1.00 91.31 87 ILE A O 1
ATOM 673 N N . VAL A 1 88 ? 7.690 -12.537 -15.343 1.00 90.44 88 VAL A N 1
ATOM 674 C CA . VAL A 1 88 ? 6.824 -11.557 -14.686 1.00 90.44 88 VAL A CA 1
ATOM 675 C C . VAL A 1 88 ? 6.813 -11.874 -13.203 1.00 90.44 88 VAL A C 1
ATOM 677 O O . VAL A 1 88 ? 6.320 -12.922 -12.794 1.00 90.44 88 VAL A O 1
ATOM 680 N N . LEU A 1 89 ? 7.347 -10.957 -12.405 1.00 92.88 89 LEU A N 1
ATOM 681 C CA . LEU A 1 89 ? 7.194 -10.989 -10.959 1.00 92.88 89 LEU A CA 1
ATOM 682 C C . LEU A 1 89 ? 6.121 -9.968 -10.599 1.00 92.88 89 LEU A C 1
ATOM 684 O O . LEU A 1 89 ? 6.294 -8.768 -10.819 1.00 92.88 89 LEU A O 1
ATOM 688 N N . ILE A 1 90 ? 4.996 -10.468 -10.107 1.00 93.50 90 ILE A N 1
ATOM 689 C CA . ILE A 1 90 ? 3.996 -9.648 -9.432 1.00 93.50 90 ILE A CA 1
ATOM 690 C C . ILE A 1 90 ? 4.232 -9.749 -7.936 1.00 93.50 90 ILE A C 1
ATOM 692 O O . ILE A 1 90 ? 4.879 -10.693 -7.482 1.00 93.50 90 ILE A O 1
ATOM 696 N N . ASP A 1 91 ? 3.640 -8.814 -7.200 1.00 90.06 91 ASP A N 1
ATOM 697 C CA . ASP A 1 91 ? 3.728 -8.775 -5.749 1.00 90.06 91 ASP A CA 1
ATOM 698 C C . ASP A 1 91 ? 5.109 -8.304 -5.227 1.00 90.06 91 ASP A C 1
ATOM 700 O O . ASP A 1 91 ? 6.130 -8.313 -5.913 1.00 90.06 91 ASP A O 1
ATOM 704 N N . SER A 1 92 ? 5.094 -7.754 -4.021 1.00 91.25 92 SER A N 1
ATOM 705 C CA . SER A 1 92 ? 6.176 -7.368 -3.122 1.00 91.25 92 SER A CA 1
ATOM 706 C C . SER A 1 92 ? 5.519 -6.622 -1.950 1.00 91.25 92 SER A C 1
ATOM 708 O O . SER A 1 92 ? 4.314 -6.358 -1.955 1.00 91.25 92 SER A O 1
ATOM 710 N N . GLY A 1 93 ? 6.309 -6.116 -0.998 1.00 91.00 93 GLY A N 1
ATOM 711 C CA . GLY A 1 93 ? 5.793 -5.180 0.013 1.00 91.00 93 GLY A CA 1
ATOM 712 C C . GLY A 1 93 ? 5.061 -3.948 -0.562 1.00 91.00 93 GLY A C 1
ATOM 713 O O . GLY A 1 93 ? 4.300 -3.304 0.156 1.00 91.00 93 GLY A O 1
ATOM 714 N N . SER A 1 94 ? 5.237 -3.628 -1.853 1.00 92.06 94 SER A N 1
ATOM 715 C CA . SER A 1 94 ? 4.541 -2.527 -2.531 1.00 92.06 94 SER A CA 1
ATOM 716 C C . SER A 1 94 ? 3.127 -2.867 -3.014 1.00 92.06 94 SER A C 1
ATOM 718 O O . SER A 1 94 ? 2.278 -1.975 -3.050 1.00 92.06 94 SER A O 1
ATOM 720 N N . ASN A 1 95 ? 2.872 -4.104 -3.447 1.00 93.56 95 ASN A N 1
ATOM 721 C CA . ASN A 1 95 ? 1.712 -4.462 -4.276 1.00 93.56 95 ASN A CA 1
ATOM 722 C C . ASN A 1 95 ? 1.155 -5.878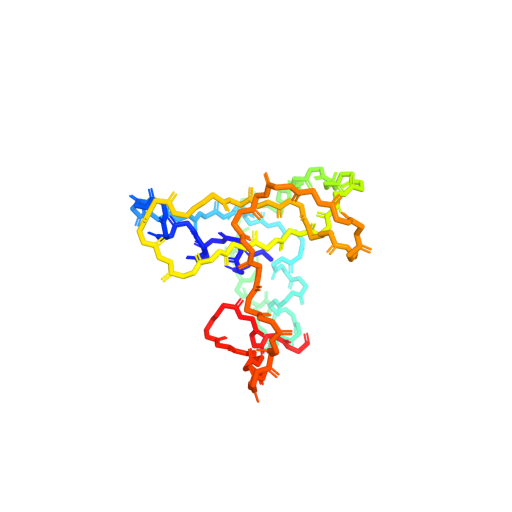 -3.997 1.00 93.56 95 ASN A C 1
ATOM 724 O O . ASN A 1 95 ? 0.768 -6.569 -4.934 1.00 93.56 95 ASN A O 1
ATOM 728 N N . SER A 1 96 ? 1.070 -6.248 -2.710 1.00 95.69 96 SER A N 1
ATOM 729 C CA . SER A 1 96 ? 0.535 -7.531 -2.190 1.00 95.69 96 SER A CA 1
ATOM 730 C C . SER A 1 96 ? -0.884 -7.465 -1.601 1.00 95.69 96 SER A C 1
ATOM 732 O O . SER A 1 96 ? -1.324 -8.367 -0.891 1.00 95.69 96 SER A O 1
ATOM 734 N N . SER A 1 97 ? -1.599 -6.348 -1.757 1.00 92.69 97 SER A N 1
ATOM 735 C CA . SER A 1 97 ? -2.935 -6.226 -1.154 1.00 92.69 97 SER A CA 1
ATOM 736 C C . SER A 1 97 ? -3.962 -7.105 -1.875 1.00 92.69 97 SER A C 1
ATOM 738 O O . SER A 1 97 ? -3.902 -7.212 -3.099 1.00 92.69 97 SER A O 1
ATOM 740 N N . TYR A 1 98 ? -4.910 -7.657 -1.109 1.00 90.81 98 TYR A N 1
ATOM 741 C CA . TYR A 1 98 ? -6.090 -8.373 -1.613 1.00 90.81 98 TYR A CA 1
ATOM 742 C C . TYR A 1 98 ? -7.023 -7.460 -2.421 1.00 90.81 98 TYR A C 1
ATOM 744 O O . TYR A 1 98 ? -7.109 -6.256 -2.073 1.00 90.81 98 TYR A O 1
#

pLDDT: mean 81.67, std 14.61, range [36.38, 97.19]

Radius of gyration: 18.35 Å; chains: 1; bounding box: 33×28×52 Å

InterPro domains:
  IPR015932 Aconitase, domain 2 [G3DSA:3.40.1060.10] (1-55)
  IPR036008 Aconitase, iron-sulfur domain [SSF53732] (1-35)

Secondary structure (DSSP, 8-state):
-HHHHHHGGGGT-S---PPPBHHHHHHHHHTT-HHHHHT-TT-PBPPPPPP-----EE--SSTTPPPEE---S---SSSPPPSS-------STTS---